Protein AF-A0A6P0I5S0-F1 (afdb_monomer_lite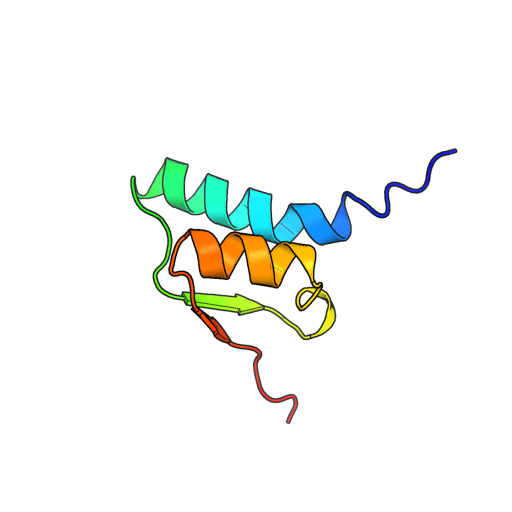)

Secondary structure (DSSP, 8-state):
----TTHHHHHHHHHHHHHHHHHSS--SEEE--GGG--HHHHHHHHHTT-EEE-----

Structure (mmCIF, N/CA/C/O backbone):
data_AF-A0A6P0I5S0-F1
#
_entry.id   AF-A0A6P0I5S0-F1
#
loop_
_atom_site.group_PDB
_atom_site.id
_atom_site.type_symbol
_atom_site.label_atom_id
_atom_site.label_alt_id
_atom_site.label_comp_id
_atom_site.label_asym_id
_atom_site.label_entity_id
_atom_site.label_seq_id
_atom_site.pdbx_PDB_ins_code
_atom_site.Cartn_x
_atom_site.Cartn_y
_atom_site.Cartn_z
_atom_site.occupancy
_atom_site.B_iso_or_equiv
_atom_site.auth_seq_id
_atom_site.auth_comp_id
_atom_site.auth_asym_id
_atom_site.auth_atom_id
_atom_site.pdbx_PDB_model_num
ATOM 1 N N . MET A 1 1 ? 11.297 11.466 -24.014 1.00 43.00 1 MET A N 1
ATOM 2 C CA . MET A 1 1 ? 11.109 10.014 -23.836 1.00 43.00 1 MET A CA 1
ATOM 3 C C . MET A 1 1 ? 11.577 9.659 -22.437 1.00 43.00 1 MET A C 1
ATOM 5 O O . MET A 1 1 ? 12.699 9.203 -22.266 1.00 43.00 1 MET A O 1
ATOM 9 N N . SER A 1 2 ? 10.755 9.968 -21.436 1.00 40.69 2 SER A N 1
ATOM 10 C CA . SER A 1 2 ? 10.984 9.493 -20.076 1.00 40.69 2 SER A CA 1
ATOM 11 C C . SER A 1 2 ? 10.257 8.165 -19.988 1.00 40.69 2 SER A C 1
ATOM 13 O O . SER A 1 2 ? 9.039 8.119 -20.041 1.00 40.69 2 SER A O 1
ATOM 15 N N . TRP A 1 3 ? 11.020 7.082 -20.016 1.00 44.66 3 TRP A N 1
ATOM 16 C CA . TRP A 1 3 ? 10.536 5.772 -19.621 1.00 44.66 3 TRP A CA 1
ATOM 17 C C . TRP A 1 3 ? 10.211 5.877 -18.128 1.00 44.66 3 TRP A C 1
ATOM 19 O O . TRP A 1 3 ? 11.120 5.951 -17.298 1.00 44.66 3 TRP A O 1
ATOM 29 N N . ASP A 1 4 ? 8.923 6.018 -17.816 1.00 47.31 4 ASP A N 1
ATOM 30 C CA . ASP A 1 4 ? 8.375 6.137 -16.468 1.00 47.31 4 ASP A CA 1
ATOM 31 C C . ASP A 1 4 ? 8.628 4.851 -15.674 1.00 47.31 4 ASP A C 1
ATOM 33 O O . ASP A 1 4 ? 7.747 4.023 -15.465 1.00 47.31 4 ASP A O 1
ATOM 37 N N . ASN A 1 5 ? 9.846 4.707 -15.153 1.00 45.09 5 ASN A N 1
ATOM 38 C CA . ASN A 1 5 ? 10.191 3.705 -14.141 1.00 45.09 5 ASN A CA 1
ATOM 39 C C . ASN A 1 5 ? 9.363 3.887 -12.843 1.00 45.09 5 ASN A C 1
ATOM 41 O O . ASN A 1 5 ? 9.429 3.061 -11.933 1.00 45.09 5 ASN A O 1
ATOM 45 N N . PHE A 1 6 ? 8.598 4.980 -12.750 1.00 48.34 6 PHE A N 1
ATOM 46 C CA . PHE A 1 6 ? 7.590 5.224 -11.727 1.00 48.34 6 PHE A CA 1
ATOM 47 C C . PHE A 1 6 ? 6.324 4.378 -11.937 1.00 48.34 6 PHE A C 1
ATOM 49 O O . PHE A 1 6 ? 5.789 3.879 -10.951 1.00 48.34 6 PHE A O 1
ATOM 56 N N . ASN A 1 7 ? 5.923 4.078 -13.181 1.00 50.84 7 ASN A N 1
ATOM 57 C CA . ASN A 1 7 ? 4.651 3.404 -13.469 1.00 50.84 7 ASN A CA 1
ATOM 58 C C . ASN A 1 7 ? 4.599 1.942 -12.966 1.00 50.84 7 ASN A C 1
ATOM 60 O O . ASN A 1 7 ? 3.579 1.509 -12.443 1.00 50.84 7 ASN A O 1
ATOM 64 N N . GLU A 1 8 ? 5.702 1.183 -13.029 1.00 51.59 8 GLU A N 1
ATOM 65 C CA . GLU A 1 8 ? 5.741 -0.188 -12.473 1.00 51.59 8 GLU A CA 1
ATOM 66 C C . GLU A 1 8 ? 5.740 -0.217 -10.935 1.00 51.59 8 GLU A C 1
ATOM 68 O O . GLU A 1 8 ? 5.246 -1.163 -10.321 1.00 51.59 8 GLU A O 1
ATOM 73 N N . SER A 1 9 ? 6.278 0.822 -10.288 1.00 53.00 9 SER A N 1
ATOM 74 C CA . SER A 1 9 ? 6.23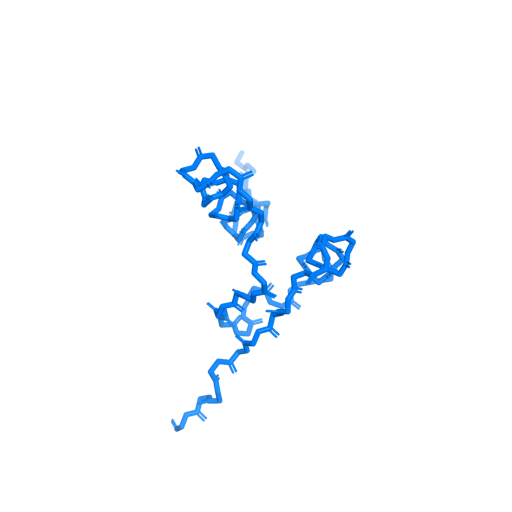3 0.937 -8.824 1.00 53.00 9 SER A CA 1
ATOM 75 C C . SER A 1 9 ? 4.896 1.499 -8.332 1.00 53.00 9 SER A C 1
ATOM 77 O O . SER A 1 9 ? 4.456 1.138 -7.239 1.00 53.00 9 SER A O 1
ATOM 79 N N . GLU A 1 10 ? 4.244 2.354 -9.124 1.00 59.31 10 GLU A N 1
ATOM 80 C CA . GLU A 1 10 ? 2.919 2.909 -8.838 1.00 59.31 10 GLU A CA 1
ATOM 81 C C . GLU A 1 10 ? 1.802 1.882 -8.967 1.00 59.31 10 GLU A C 1
ATOM 83 O O . GLU A 1 10 ? 0.842 1.985 -8.213 1.00 59.31 10 GLU A O 1
ATOM 88 N N . ASP A 1 11 ? 1.948 0.851 -9.800 1.00 72.75 11 ASP A N 1
ATOM 89 C CA . ASP A 1 11 ? 0.919 -0.177 -9.983 1.00 72.75 11 ASP A CA 1
ATOM 90 C C . ASP A 1 11 ? 0.439 -0.777 -8.643 1.00 72.75 11 ASP A C 1
ATOM 92 O O . ASP A 1 11 ? -0.758 -0.802 -8.360 1.00 72.75 11 ASP A O 1
ATOM 96 N N . LEU A 1 12 ? 1.360 -1.116 -7.728 1.00 79.00 12 LEU A N 1
ATOM 97 C CA . LEU A 1 12 ? 0.993 -1.611 -6.394 1.00 79.00 12 LEU A CA 1
ATOM 98 C C . LEU A 1 12 ? 0.223 -0.559 -5.576 1.00 79.00 12 LEU A C 1
ATOM 100 O O . LEU A 1 12 ? -0.770 -0.878 -4.921 1.00 79.00 12 LEU A O 1
ATOM 104 N N . LYS A 1 13 ? 0.691 0.695 -5.580 1.00 8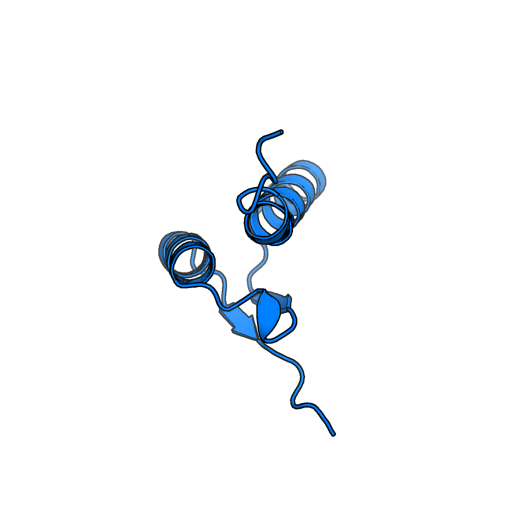2.38 13 LYS A N 1
ATOM 105 C CA . LYS A 1 13 ? 0.080 1.780 -4.797 1.00 82.38 13 LYS A CA 1
ATOM 106 C C . LYS A 1 13 ? -1.314 2.096 -5.338 1.00 82.38 13 LYS A C 1
ATOM 108 O O . LYS A 1 13 ? -2.259 2.135 -4.555 1.00 82.38 13 LYS A O 1
ATOM 113 N N . SER A 1 14 ? -1.454 2.231 -6.654 1.00 82.88 14 SER A N 1
ATOM 114 C CA . SER A 1 14 ? -2.717 2.472 -7.350 1.00 82.88 14 SER A CA 1
ATOM 115 C C . SER A 1 14 ? -3.720 1.347 -7.119 1.00 82.88 14 SER A C 1
ATOM 117 O O . SER A 1 14 ? -4.881 1.629 -6.834 1.00 82.88 14 SER A O 1
ATOM 119 N N . GLN A 1 15 ? -3.291 0.081 -7.151 1.00 83.56 15 GLN A N 1
ATOM 120 C CA . GLN A 1 15 ? -4.169 -1.049 -6.833 1.00 83.56 15 GLN A CA 1
ATOM 121 C C . GLN A 1 15 ? -4.634 -1.030 -5.369 1.00 83.56 15 GLN A C 1
ATOM 123 O O . GLN A 1 15 ? -5.814 -1.249 -5.088 1.00 83.56 15 GLN A O 1
ATOM 128 N N . VAL A 1 16 ? -3.742 -0.709 -4.428 1.00 86.50 16 VAL A N 1
ATOM 129 C CA . VAL A 1 16 ? -4.098 -0.555 -3.008 1.00 86.50 16 VAL A CA 1
ATOM 130 C C . VAL A 1 16 ? -5.071 0.610 -2.792 1.00 86.50 16 VAL A C 1
ATOM 132 O O . VAL A 1 16 ? -6.020 0.484 -2.015 1.00 86.50 16 VAL A O 1
ATOM 135 N N . GLU A 1 17 ? -4.868 1.737 -3.473 1.00 88.31 17 GLU A N 1
ATOM 136 C CA . GLU A 1 17 ? -5.774 2.887 -3.396 1.00 88.31 17 GLU A CA 1
ATOM 137 C C . GLU A 1 17 ? -7.131 2.590 -4.036 1.00 88.31 17 GLU A C 1
ATOM 139 O O . GLU A 1 17 ? -8.159 2.937 -3.456 1.00 88.31 17 GLU A O 1
ATOM 144 N N . ALA A 1 18 ? -7.162 1.884 -5.168 1.00 87.69 18 ALA A N 1
ATOM 145 C CA . ALA A 1 18 ? -8.397 1.430 -5.798 1.00 87.69 18 ALA A CA 1
ATOM 146 C C . ALA A 1 18 ? -9.174 0.472 -4.883 1.00 87.69 18 ALA A C 1
ATOM 148 O O . ALA A 1 18 ? -10.383 0.635 -4.710 1.00 87.69 18 ALA A O 1
ATOM 149 N N . PHE A 1 19 ? -8.483 -0.469 -4.227 1.00 86.69 19 PHE A N 1
ATOM 150 C CA . PHE A 1 19 ? -9.087 -1.350 -3.226 1.00 86.69 19 PHE A CA 1
ATOM 151 C C . PHE A 1 19 ? -9.684 -0.552 -2.068 1.00 86.69 19 PHE A C 1
ATOM 153 O O . PHE A 1 19 ? -10.818 -0.805 -1.663 1.00 86.69 19 PHE A O 1
ATOM 160 N N . LYS A 1 20 ? -8.960 0.445 -1.552 1.00 88.81 20 LYS A N 1
ATOM 161 C CA . LYS A 1 20 ? -9.475 1.326 -0.499 1.00 88.81 20 LYS A CA 1
ATOM 162 C C . LYS A 1 20 ? -10.667 2.147 -0.972 1.00 88.81 20 LYS A C 1
ATOM 164 O O . LYS A 1 20 ? -11.613 2.308 -0.215 1.00 88.81 20 LYS A O 1
ATOM 169 N N . ASN A 1 21 ? -10.650 2.660 -2.195 1.00 90.50 21 ASN A N 1
ATOM 170 C CA . ASN A 1 21 ? -11.778 3.403 -2.745 1.00 90.50 21 ASN A CA 1
ATOM 171 C C . ASN A 1 21 ? -13.021 2.510 -2.895 1.00 90.50 21 ASN A C 1
ATOM 173 O O . ASN A 1 21 ? -14.137 2.957 -2.658 1.00 90.50 21 ASN A O 1
ATOM 177 N N . TYR A 1 22 ? -12.819 1.238 -3.246 1.00 89.50 22 TYR A N 1
ATOM 178 C CA . TYR A 1 22 ? -13.895 0.263 -3.401 1.00 89.50 22 TYR A CA 1
ATOM 179 C C . TYR A 1 22 ? -14.439 -0.265 -2.062 1.00 89.50 22 TYR A C 1
ATOM 181 O O . TYR A 1 22 ? -15.645 -0.437 -1.912 1.00 89.50 22 TYR A O 1
ATOM 189 N N . THR A 1 23 ? -13.567 -0.522 -1.084 1.00 91.31 23 THR A N 1
ATOM 190 C CA . THR A 1 23 ? -13.928 -1.167 0.197 1.00 91.31 23 THR A CA 1
ATOM 191 C C . THR A 1 23 ? -14.043 -0.203 1.379 1.00 91.31 23 THR A C 1
ATOM 193 O O . THR A 1 23 ? -14.564 -0.575 2.426 1.00 91.31 23 THR A O 1
ATOM 196 N N . GLY A 1 24 ? -13.530 1.019 1.245 1.00 92.12 24 GLY A N 1
ATOM 197 C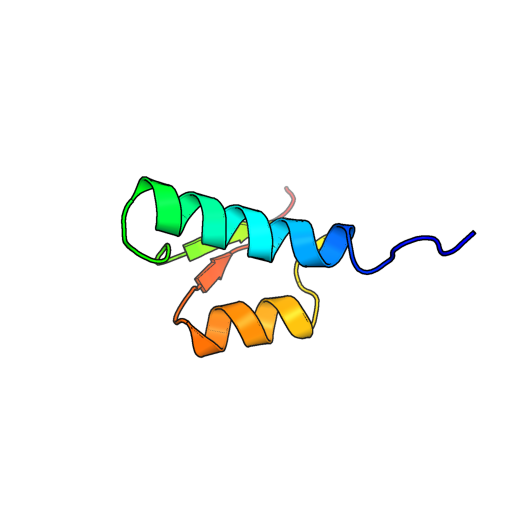 CA . GLY A 1 24 ? -13.393 2.005 2.319 1.00 92.12 24 GLY A CA 1
ATOM 198 C C . GLY A 1 24 ? -12.143 1.835 3.196 1.00 92.12 24 GLY A C 1
ATOM 199 O O . GLY A 1 24 ? -11.841 2.726 3.992 1.00 92.12 24 GLY A O 1
ATOM 200 N N . HIS A 1 25 ? -11.385 0.740 3.055 1.00 89.94 25 HIS A N 1
ATOM 201 C CA . HIS A 1 25 ? -10.273 0.399 3.951 1.00 89.94 25 HIS A CA 1
ATOM 202 C C . HIS A 1 25 ? -9.038 -0.109 3.196 1.00 89.94 25 HIS A C 1
ATOM 204 O O . HIS A 1 25 ? -9.132 -0.632 2.091 1.00 89.94 25 HIS A O 1
ATOM 210 N N . TYR A 1 26 ? -7.849 0.042 3.788 1.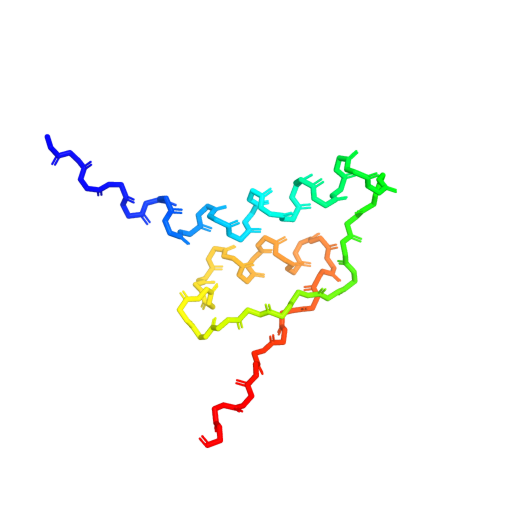00 89.88 26 TYR A N 1
ATOM 211 C CA . TYR A 1 26 ? -6.644 -0.575 3.227 1.00 89.88 26 TYR A CA 1
ATOM 212 C C . TYR A 1 26 ? -6.680 -2.100 3.416 1.00 89.88 26 TYR A C 1
ATOM 214 O O . TYR A 1 26 ? -7.180 -2.570 4.441 1.00 89.88 26 TYR A O 1
ATOM 222 N N . PRO A 1 27 ? -6.138 -2.879 2.464 1.00 87.38 27 PRO A N 1
ATOM 223 C CA . PRO A 1 27 ? -6.044 -4.323 2.614 1.00 87.38 27 PRO A CA 1
ATOM 224 C C . PRO A 1 27 ? -5.056 -4.680 3.733 1.00 87.38 27 PRO A C 1
ATOM 226 O O . PRO A 1 27 ? -4.009 -4.054 3.869 1.00 87.38 27 PRO A O 1
ATOM 229 N N . GLU A 1 28 ? -5.350 -5.726 4.505 1.00 88.00 28 GLU A N 1
ATOM 230 C CA . GLU A 1 28 ? -4.447 -6.208 5.564 1.00 88.00 28 GLU A CA 1
ATOM 231 C C . GLU A 1 28 ? -3.163 -6.832 4.984 1.00 88.00 28 GLU A C 1
ATOM 233 O O . GLU A 1 28 ? -2.077 -6.739 5.561 1.00 88.00 28 GLU A O 1
ATOM 238 N N . SER A 1 29 ? -3.265 -7.446 3.802 1.00 86.69 29 SER A N 1
ATOM 239 C CA . SER A 1 29 ? -2.125 -7.994 3.071 1.00 86.69 29 SER A CA 1
ATOM 240 C C . SER A 1 29 ? -2.300 -7.871 1.560 1.00 86.69 29 SER A C 1
ATOM 242 O O . SER A 1 29 ? -3.419 -7.890 1.052 1.00 86.69 29 SER A O 1
ATOM 244 N N . VAL A 1 30 ? -1.185 -7.739 0.844 1.00 85.12 30 VAL A N 1
ATOM 245 C CA . VAL A 1 30 ? -1.134 -7.683 -0.620 1.00 85.12 30 VAL A CA 1
ATOM 246 C C . VAL A 1 30 ? -0.219 -8.792 -1.114 1.00 85.12 30 VAL A C 1
ATOM 248 O O . VAL A 1 30 ? 0.925 -8.910 -0.666 1.00 85.12 30 VAL A O 1
ATOM 251 N N . HIS A 1 31 ? -0.737 -9.601 -2.036 1.00 83.38 31 HIS A N 1
ATOM 252 C CA . HIS A 1 31 ? 0.027 -10.647 -2.699 1.00 83.38 31 HIS A CA 1
ATOM 253 C C . HIS A 1 31 ? 0.644 -10.083 -3.973 1.00 83.38 31 HIS A C 1
ATOM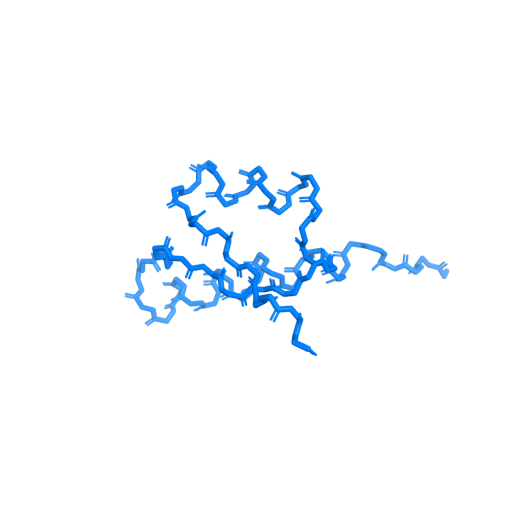 255 O O . HIS A 1 31 ? -0.080 -9.800 -4.921 1.00 83.38 31 HIS A O 1
ATOM 261 N N . ALA A 1 32 ? 1.960 -9.882 -3.978 1.00 78.12 32 ALA A N 1
ATOM 262 C CA . ALA A 1 32 ? 2.659 -9.287 -5.112 1.00 78.12 32 ALA A CA 1
ATOM 263 C C . ALA A 1 32 ? 3.982 -10.003 -5.391 1.00 78.12 32 ALA A C 1
ATOM 265 O O . ALA A 1 32 ? 4.687 -10.425 -4.469 1.00 78.12 32 ALA A O 1
ATOM 266 N N . ASP A 1 33 ? 4.331 -10.116 -6.670 1.00 75.44 33 ASP A N 1
ATOM 267 C CA . ASP A 1 33 ? 5.582 -10.718 -7.120 1.00 75.44 33 ASP A CA 1
ATOM 268 C C . ASP A 1 33 ? 6.825 -9.960 -6.640 1.00 75.44 33 ASP A C 1
ATOM 270 O O . ASP A 1 33 ? 6.776 -8.805 -6.204 1.00 75.44 33 ASP A O 1
ATOM 274 N N . GLN A 1 34 ? 7.988 -10.612 -6.738 1.00 69.75 34 GLN A N 1
ATOM 275 C CA . GLN A 1 34 ? 9.252 -10.039 -6.266 1.00 69.75 34 GLN A CA 1
ATOM 276 C C . GLN A 1 34 ? 9.583 -8.685 -6.904 1.00 69.75 34 GLN A C 1
ATOM 278 O O . GLN A 1 34 ? 10.214 -7.861 -6.242 1.00 69.75 34 GLN A O 1
ATOM 283 N N . ILE A 1 35 ? 9.132 -8.456 -8.139 1.00 73.12 35 ILE A N 1
ATOM 284 C CA . ILE A 1 35 ? 9.320 -7.209 -8.890 1.00 73.12 35 ILE A CA 1
ATOM 285 C C . ILE A 1 35 ? 8.700 -5.998 -8.174 1.00 73.12 35 ILE A C 1
ATOM 287 O O . ILE A 1 35 ? 9.243 -4.899 -8.234 1.00 73.12 35 ILE A O 1
ATOM 291 N N . TYR A 1 36 ? 7.649 -6.212 -7.377 1.00 71.75 36 TYR A N 1
ATOM 292 C CA . TYR A 1 36 ? 6.975 -5.164 -6.609 1.00 71.75 36 TYR A CA 1
ATOM 293 C C . TYR A 1 36 ? 7.593 -4.921 -5.230 1.00 71.75 36 TYR A C 1
ATOM 295 O O . TYR A 1 36 ? 7.195 -3.984 -4.533 1.00 71.75 36 TYR A O 1
ATOM 303 N N . ARG A 1 37 ? 8.589 -5.720 -4.814 1.00 71.62 37 ARG A N 1
ATOM 304 C CA . ARG A 1 37 ? 9.288 -5.576 -3.522 1.00 71.62 37 ARG A CA 1
ATOM 305 C C . ARG A 1 37 ? 10.344 -4.467 -3.554 1.00 71.62 37 ARG A C 1
ATOM 307 O O . ARG A 1 37 ? 11.421 -4.610 -2.973 1.00 71.62 37 ARG A O 1
ATOM 314 N N . THR A 1 38 ? 10.031 -3.349 -4.201 1.00 80.50 38 THR A N 1
ATOM 315 C CA . THR A 1 38 ? 10.864 -2.146 -4.189 1.00 80.50 38 THR A CA 1
ATOM 316 C C . THR A 1 38 ? 10.851 -1.502 -2.799 1.00 80.50 38 THR A C 1
ATOM 318 O O . THR A 1 38 ? 9.942 -1.704 -1.983 1.00 80.50 38 THR A O 1
ATOM 321 N N . ARG A 1 39 ? 11.889 -0.716 -2.494 1.00 81.69 39 ARG A N 1
ATOM 322 C CA . ARG A 1 39 ? 12.033 -0.056 -1.185 1.00 81.69 39 ARG A CA 1
ATOM 323 C C . ARG A 1 39 ? 10.877 0.908 -0.900 1.00 81.69 39 ARG A C 1
ATOM 325 O O . ARG A 1 39 ? 10.435 1.010 0.241 1.00 81.69 39 ARG A O 1
ATOM 332 N N . GLU A 1 40 ? 10.371 1.568 -1.938 1.00 82.94 40 GLU A N 1
ATOM 333 C CA . GLU A 1 40 ? 9.215 2.460 -1.849 1.00 82.94 40 GLU A CA 1
ATOM 334 C C . GLU A 1 40 ? 7.925 1.719 -1.511 1.00 82.94 40 GLU A C 1
ATOM 336 O O . GLU A 1 40 ? 7.211 2.135 -0.602 1.00 82.94 40 GLU A O 1
ATOM 341 N N . ASN A 1 41 ? 7.653 0.598 -2.180 1.00 81.31 41 ASN A N 1
ATOM 342 C CA . ASN A 1 41 ? 6.448 -0.195 -1.946 1.00 81.31 41 ASN A CA 1
ATOM 343 C C . ASN A 1 41 ? 6.445 -0.836 -0.561 1.00 81.31 41 ASN A C 1
ATOM 345 O O . ASN A 1 41 ? 5.438 -0.799 0.144 1.00 81.31 41 ASN A O 1
ATOM 349 N N . ARG A 1 42 ? 7.604 -1.328 -0.106 1.00 82.88 42 ARG A N 1
ATOM 350 C CA . ARG A 1 42 ? 7.759 -1.783 1.281 1.00 82.88 42 ARG A CA 1
ATOM 351 C C . ARG A 1 42 ? 7.464 -0.677 2.285 1.00 82.88 42 ARG A C 1
ATOM 353 O O . ARG A 1 42 ? 6.754 -0.938 3.255 1.00 82.88 42 ARG A O 1
ATOM 360 N N . LYS A 1 43 ? 7.996 0.532 2.073 1.00 86.56 43 LYS A N 1
ATOM 361 C CA . LYS A 1 43 ? 7.753 1.667 2.972 1.00 86.56 43 LYS A CA 1
ATOM 362 C C . LYS A 1 43 ? 6.268 2.037 2.986 1.00 86.56 43 LYS A C 1
ATOM 364 O O . LYS A 1 43 ? 5.674 2.064 4.057 1.00 86.56 43 LYS A O 1
ATOM 369 N N . PHE A 1 44 ? 5.664 2.187 1.808 1.00 86.06 44 PHE A N 1
ATOM 370 C CA . PHE A 1 44 ? 4.245 2.501 1.638 1.00 86.06 44 PHE A CA 1
ATOM 371 C C . PHE A 1 44 ? 3.330 1.513 2.371 1.00 86.06 44 PHE A C 1
ATOM 373 O O . PHE A 1 44 ? 2.421 1.937 3.089 1.00 86.06 44 PHE A O 1
ATOM 380 N N . CYS A 1 45 ? 3.589 0.211 2.215 1.00 85.94 45 CYS A N 1
ATOM 381 C CA . CYS A 1 45 ? 2.830 -0.841 2.879 1.00 85.94 45 CYS A CA 1
ATOM 382 C C . CYS A 1 45 ? 3.086 -0.870 4.389 1.00 85.94 45 CYS A C 1
ATOM 384 O O . CYS A 1 45 ? 2.131 -0.938 5.154 1.00 85.94 45 CYS A O 1
ATOM 386 N N . THR A 1 46 ? 4.337 -0.730 4.838 1.00 85.12 46 THR A N 1
ATOM 387 C CA . THR A 1 46 ? 4.679 -0.725 6.274 1.00 85.12 46 THR A CA 1
ATOM 388 C C . THR A 1 46 ? 4.032 0.452 7.006 1.00 85.12 46 THR A C 1
ATOM 390 O O . THR A 1 46 ? 3.449 0.262 8.068 1.00 85.12 46 THR A O 1
ATOM 393 N N . GLU A 1 47 ? 4.067 1.654 6.420 1.00 89.31 47 GLU A N 1
ATOM 394 C CA . GLU A 1 47 ? 3.434 2.862 6.977 1.00 89.31 47 GLU A CA 1
ATOM 395 C C . GLU A 1 47 ? 1.910 2.728 7.112 1.00 89.31 47 GLU A C 1
ATOM 397 O O . GLU A 1 47 ? 1.303 3.388 7.951 1.00 89.31 47 GLU A O 1
ATOM 402 N N . ARG A 1 48 ? 1.288 1.870 6.297 1.00 87.31 48 ARG A N 1
ATOM 403 C CA . ARG A 1 48 ? -0.162 1.618 6.289 1.00 87.31 48 ARG A CA 1
ATOM 404 C C . ARG A 1 48 ? -0.560 0.313 6.983 1.00 87.31 48 ARG A C 1
ATOM 406 O O . ARG A 1 48 ? -1.742 -0.009 7.004 1.00 87.31 48 ARG A O 1
ATOM 413 N N . GLY A 1 49 ? 0.397 -0.437 7.536 1.00 88.00 49 GLY A N 1
ATOM 414 C CA . GLY A 1 49 ? 0.147 -1.730 8.185 1.00 88.00 49 GLY A CA 1
ATOM 415 C C . GLY A 1 49 ? -0.171 -2.885 7.225 1.00 88.00 49 GLY A C 1
ATOM 416 O O . GLY A 1 49 ? -0.688 -3.910 7.654 1.00 88.00 49 GLY A O 1
ATOM 417 N N . ILE A 1 50 ? 0.143 -2.740 5.938 1.00 89.19 50 ILE A N 1
ATOM 418 C CA . ILE A 1 50 ? -0.148 -3.721 4.889 1.00 89.19 50 ILE A CA 1
ATOM 419 C C . ILE A 1 50 ? 0.987 -4.748 4.814 1.00 89.19 50 ILE A C 1
ATOM 421 O O . ILE A 1 50 ? 2.157 -4.394 4.632 1.00 89.19 50 ILE A O 1
ATOM 425 N N . ARG A 1 51 ? 0.660 -6.040 4.900 1.00 86.81 51 ARG A N 1
ATOM 426 C CA . ARG A 1 51 ? 1.643 -7.131 4.782 1.00 86.81 51 ARG A CA 1
ATOM 427 C C . ARG A 1 51 ? 1.849 -7.504 3.311 1.00 86.81 51 ARG A C 1
ATOM 429 O O . ARG A 1 51 ? 0.932 -8.005 2.675 1.00 86.81 51 ARG A O 1
ATOM 436 N N . ILE A 1 52 ? 3.048 -7.304 2.763 1.00 83.31 52 ILE A N 1
ATOM 437 C CA . ILE A 1 52 ? 3.379 -7.786 1.409 1.00 83.31 52 ILE A CA 1
ATOM 438 C C . ILE A 1 52 ? 3.827 -9.251 1.492 1.00 83.31 52 ILE A C 1
ATOM 440 O O . ILE A 1 52 ? 4.914 -9.530 2.007 1.00 83.31 52 ILE A O 1
ATOM 444 N N . SER A 1 53 ? 3.025 -10.165 0.947 1.00 73.75 53 SER A N 1
ATOM 445 C CA . SER A 1 53 ? 3.387 -11.576 0.757 1.00 73.75 53 SER A CA 1
ATOM 446 C C . SER A 1 53 ? 3.702 -11.825 -0.716 1.00 73.75 53 SER A C 1
ATOM 448 O O . SER A 1 53 ? 2.895 -11.531 -1.584 1.00 73.75 53 SER A O 1
ATOM 450 N N . GLY A 1 54 ? 4.875 -12.373 -1.025 1.00 66.25 54 GLY A N 1
ATOM 451 C CA . GLY A 1 54 ? 5.152 -12.878 -2.373 1.00 66.25 54 GLY A CA 1
ATOM 452 C C . GLY A 1 54 ? 4.823 -14.359 -2.436 1.00 66.25 54 GLY A C 1
ATOM 453 O O . GLY A 1 54 ? 5.178 -15.080 -1.500 1.00 66.25 54 GLY A O 1
ATOM 454 N N . LEU A 1 55 ? 4.170 -14.820 -3.510 1.00 56.31 55 LEU A N 1
ATOM 455 C CA . LEU A 1 55 ? 4.094 -16.255 -3.774 1.00 56.31 55 LEU A CA 1
ATOM 456 C C . LEU A 1 55 ? 5.533 -16.795 -3.822 1.00 56.31 55 LEU A C 1
ATOM 458 O O . LEU A 1 55 ? 6.365 -16.238 -4.546 1.00 56.31 55 LEU A O 1
ATOM 462 N N . PRO A 1 56 ? 5.871 -17.841 -3.048 1.00 48.66 56 PRO A N 1
ATOM 463 C CA . PRO A 1 56 ? 7.093 -18.570 -3.315 1.00 48.66 56 PRO A CA 1
ATOM 464 C C . PRO A 1 56 ? 6.944 -19.135 -4.726 1.00 48.66 56 PRO A C 1
ATOM 466 O O . PRO A 1 56 ? 6.043 -19.932 -4.984 1.00 48.66 56 PRO A O 1
ATOM 469 N N . VAL A 1 57 ? 7.782 -18.660 -5.647 1.00 53.66 57 VAL A N 1
ATOM 470 C CA . VAL A 1 57 ? 7.920 -19.278 -6.966 1.00 53.66 57 VAL A CA 1
ATOM 471 C C . VAL A 1 57 ? 8.210 -20.761 -6.728 1.00 53.66 57 VAL A C 1
ATOM 473 O O . VAL A 1 57 ? 9.133 -21.095 -5.981 1.00 53.66 57 VAL A O 1
ATOM 476 N N . ARG A 1 58 ? 7.343 -21.632 -7.243 1.00 47.38 58 ARG A N 1
ATOM 477 C CA . ARG A 1 58 ? 7.528 -23.081 -7.187 1.00 47.38 58 ARG A CA 1
ATOM 478 C C . ARG A 1 58 ? 8.277 -23.545 -8.422 1.00 47.38 58 ARG A C 1
ATOM 480 O O . ARG A 1 58 ? 8.032 -22.948 -9.492 1.00 47.38 58 ARG A O 1
#

pLDDT: mean 75.15, std 15.81, range [40.69, 92.12]

Radius of gyration: 12.02 Å; chains: 1; bounding box: 26×33×32 Å

Foldseek 3Di:
DPPPPVVLQCVLVVVQVVVCVVPVAGDQEDEDAPSNPDPVNVVVCVVRNYHYDYDPDD

Sequence (58 aa):
MSWDNFNESEDLKSQVEAFKNYTGHYPESVHADQIYRTRENRKFCTERGIRISGLPVR